Protein AF-A0A3D4MC97-F1 (afdb_monomer_lite)

Radius of gyration: 15.09 Å; chains: 1; bounding box: 29×41×31 Å

pLDDT: mean 82.02, std 12.69, range [55.81, 95.81]

Structure (mmCIF, N/CA/C/O backbone):
data_AF-A0A3D4MC97-F1
#
_entry.id   AF-A0A3D4MC97-F1
#
loop_
_atom_site.group_PDB
_atom_site.id
_atom_site.type_symbol
_atom_site.label_atom_id
_atom_site.label_alt_id
_atom_site.label_comp_id
_atom_site.label_asym_id
_atom_site.label_entity_id
_atom_site.label_seq_id
_atom_site.pdbx_PDB_ins_code
_atom_site.Cartn_x
_atom_site.Cartn_y
_atom_site.Cartn_z
_atom_site.occupancy
_atom_site.B_iso_or_equiv
_atom_site.auth_seq_id
_atom_site.auth_comp_id
_atom_site.auth_asym_id
_atom_site.auth_atom_id
_atom_site.pdbx_PDB_model_num
ATOM 1 N N . GLU A 1 1 ? 12.240 -28.479 -0.187 1.00 56.31 1 GLU A N 1
ATOM 2 C CA . GLU A 1 1 ? 12.415 -27.039 -0.464 1.00 56.31 1 GLU A CA 1
ATOM 3 C C . GLU A 1 1 ? 12.140 -26.794 -1.942 1.00 56.31 1 GLU A C 1
ATOM 5 O O . GLU A 1 1 ? 12.458 -27.686 -2.728 1.00 56.31 1 GLU A O 1
ATOM 10 N N . PRO A 1 2 ? 11.486 -25.686 -2.327 1.00 68.50 2 PRO A N 1
ATOM 11 C CA . PRO A 1 2 ? 11.224 -25.397 -3.732 1.00 68.50 2 PRO A CA 1
ATOM 12 C C . PRO A 1 2 ? 12.531 -25.062 -4.464 1.00 68.50 2 PRO A C 1
ATOM 14 O O . PRO A 1 2 ? 13.399 -24.385 -3.923 1.00 68.50 2 PRO A O 1
ATOM 17 N N . ILE A 1 3 ? 12.672 -25.582 -5.686 1.00 85.38 3 ILE A N 1
ATOM 18 C CA . ILE A 1 3 ? 13.900 -25.497 -6.499 1.00 85.38 3 ILE A CA 1
ATOM 19 C C . ILE A 1 3 ? 13.871 -24.262 -7.424 1.00 85.38 3 ILE A C 1
ATOM 21 O O . ILE A 1 3 ? 14.921 -23.799 -7.862 1.00 85.38 3 ILE A O 1
ATOM 25 N N . MET A 1 4 ? 12.682 -23.724 -7.725 1.00 83.62 4 MET A N 1
ATOM 26 C CA . MET A 1 4 ? 12.492 -22.595 -8.641 1.00 83.62 4 MET A CA 1
ATOM 27 C C . MET A 1 4 ? 11.110 -21.954 -8.458 1.00 83.62 4 MET A C 1
ATOM 29 O O . MET A 1 4 ? 10.129 -22.665 -8.239 1.00 83.62 4 MET A O 1
ATOM 33 N N . GLU A 1 5 ? 11.041 -20.632 -8.608 1.00 74.81 5 GLU A N 1
ATOM 34 C CA . GLU A 1 5 ? 9.808 -19.843 -8.681 1.00 74.81 5 GLU A CA 1
ATOM 35 C C . GLU A 1 5 ? 9.832 -19.029 -9.984 1.00 74.81 5 GLU A C 1
ATOM 37 O O . GLU A 1 5 ? 10.861 -18.453 -10.339 1.00 74.81 5 GLU A O 1
ATOM 42 N N . ILE A 1 6 ? 8.730 -19.054 -10.738 1.00 80.88 6 ILE A N 1
ATOM 43 C CA . ILE A 1 6 ? 8.588 -18.340 -12.014 1.00 80.88 6 ILE A CA 1
ATOM 44 C C . ILE A 1 6 ? 7.695 -17.132 -11.762 1.00 80.88 6 ILE A C 1
ATOM 46 O O . ILE A 1 6 ? 6.535 -17.300 -11.388 1.00 80.88 6 ILE A O 1
ATOM 50 N N . VAL A 1 7 ? 8.232 -15.937 -12.004 1.00 75.88 7 VAL A N 1
ATOM 51 C CA . VAL A 1 7 ? 7.504 -14.673 -11.866 1.00 75.88 7 VAL A CA 1
ATOM 52 C C . VAL A 1 7 ? 7.091 -14.179 -13.264 1.00 75.88 7 VAL A C 1
ATOM 54 O O . VAL A 1 7 ? 7.916 -14.233 -14.185 1.00 75.88 7 VAL A O 1
ATOM 57 N N . PRO A 1 8 ? 5.822 -13.788 -13.480 1.00 70.38 8 PRO A N 1
ATOM 58 C CA . PRO A 1 8 ? 5.360 -13.262 -14.762 1.00 70.38 8 PRO A CA 1
ATOM 59 C C . PRO A 1 8 ? 6.092 -11.966 -15.150 1.00 70.38 8 PRO A C 1
ATOM 61 O O . PRO A 1 8 ? 6.515 -11.187 -14.312 1.00 70.38 8 PRO A O 1
ATOM 64 N N . VAL A 1 9 ? 6.251 -11.728 -16.455 1.00 66.31 9 VAL A N 1
ATOM 65 C CA . VAL A 1 9 ? 6.980 -10.551 -16.979 1.00 66.31 9 VAL A CA 1
ATOM 66 C C . VAL A 1 9 ? 6.180 -9.250 -16.788 1.00 66.31 9 VAL A C 1
ATOM 68 O O . VAL A 1 9 ? 6.761 -8.169 -16.709 1.00 66.31 9 VAL A O 1
ATOM 71 N N . ASP A 1 10 ? 4.856 -9.363 -16.668 1.00 62.69 10 ASP A N 1
ATOM 72 C CA . ASP A 1 10 ? 3.924 -8.254 -16.450 1.00 62.69 10 ASP A CA 1
ATOM 73 C C . ASP A 1 10 ? 3.731 -7.984 -14.950 1.00 62.69 10 ASP A C 1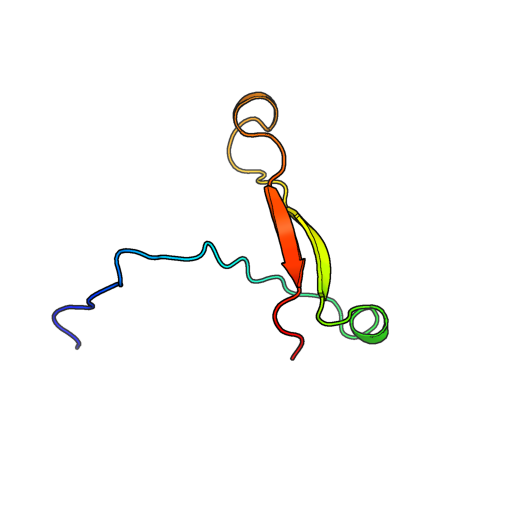
ATOM 75 O O . ASP A 1 10 ? 2.613 -8.002 -14.430 1.00 62.69 10 ASP A O 1
ATOM 79 N N . ASP A 1 11 ? 4.829 -7.772 -14.230 1.00 60.12 11 ASP A N 1
ATOM 80 C CA . ASP A 1 11 ? 4.751 -7.471 -12.806 1.00 60.12 11 ASP A CA 1
ATOM 81 C C . ASP A 1 11 ? 4.212 -6.054 -12.600 1.00 60.12 11 ASP A C 1
ATOM 83 O O . ASP A 1 11 ? 4.886 -5.039 -12.809 1.00 60.12 11 ASP A O 1
ATOM 87 N N . LEU A 1 12 ? 2.958 -5.979 -12.154 1.00 68.38 12 LEU A N 1
ATOM 88 C CA . LEU A 1 12 ? 2.440 -4.777 -11.522 1.00 68.38 12 LEU A CA 1
ATOM 89 C C . LEU A 1 12 ? 3.224 -4.571 -10.229 1.00 68.38 12 LEU A C 1
ATOM 91 O O . LEU A 1 12 ? 3.244 -5.440 -9.359 1.00 68.38 12 LEU A O 1
ATOM 95 N N . LEU A 1 13 ? 3.853 -3.407 -10.081 1.00 78.44 13 LEU A N 1
ATOM 96 C CA . LEU A 1 13 ? 4.504 -3.063 -8.826 1.00 78.44 13 LEU A CA 1
ATOM 97 C C . LEU A 1 13 ? 3.440 -2.931 -7.728 1.00 78.44 13 LEU A C 1
ATOM 99 O O . LEU A 1 13 ? 2.671 -1.967 -7.707 1.00 78.44 13 LEU A O 1
ATOM 103 N N . VAL A 1 14 ? 3.414 -3.892 -6.808 1.00 85.25 14 VAL A N 1
ATOM 104 C CA . VAL A 1 14 ? 2.542 -3.873 -5.632 1.00 85.25 14 VAL A CA 1
ATOM 105 C C . VAL A 1 14 ? 3.328 -3.354 -4.436 1.00 85.25 14 VAL A C 1
ATOM 107 O O . VAL A 1 14 ? 4.451 -3.780 -4.172 1.00 85.25 14 VAL A O 1
ATOM 110 N N . VAL A 1 15 ? 2.730 -2.416 -3.704 1.00 88.12 15 VAL A N 1
ATOM 111 C CA . VAL A 1 15 ? 3.284 -1.884 -2.458 1.00 88.12 15 VAL A CA 1
ATOM 112 C C . VAL A 1 15 ? 2.368 -2.296 -1.318 1.00 88.12 15 VAL A C 1
ATOM 114 O O . VAL A 1 15 ? 1.228 -1.842 -1.241 1.00 88.12 15 VAL A O 1
ATOM 117 N N . GLU A 1 16 ? 2.882 -3.121 -0.413 1.00 90.38 16 GLU A N 1
ATOM 118 C CA . GLU A 1 16 ? 2.194 -3.462 0.829 1.00 90.38 16 GLU A CA 1
ATOM 119 C C . GLU A 1 16 ? 2.551 -2.461 1.929 1.00 90.38 16 GLU A C 1
ATOM 121 O O . GLU A 1 16 ? 3.722 -2.166 2.184 1.00 90.38 16 GLU A O 1
ATOM 126 N N . ALA A 1 17 ? 1.533 -1.940 2.611 1.00 90.62 17 ALA A N 1
ATOM 127 C CA . ALA A 1 17 ? 1.698 -1.001 3.710 1.00 90.62 17 ALA A CA 1
ATOM 128 C C . ALA A 1 17 ? 0.931 -1.480 4.941 1.00 90.62 17 ALA A C 1
ATOM 130 O O . ALA A 1 17 ? -0.206 -1.936 4.849 1.00 90.62 17 ALA A O 1
ATOM 131 N N . ARG A 1 18 ? 1.547 -1.335 6.117 1.00 92.12 18 ARG A N 1
ATOM 132 C CA . ARG A 1 18 ? 0.890 -1.605 7.399 1.00 92.12 18 ARG A CA 1
ATOM 133 C C . ARG A 1 18 ? 0.341 -0.320 7.978 1.00 92.12 18 ARG A C 1
ATOM 135 O O . ARG A 1 18 ? 1.053 0.678 8.079 1.00 92.12 18 ARG A O 1
ATOM 142 N N . ILE A 1 19 ? -0.913 -0.374 8.395 1.00 91.25 19 ILE A N 1
ATOM 143 C CA . ILE A 1 19 ? -1.652 0.781 8.892 1.00 91.25 19 ILE A CA 1
ATOM 144 C C . ILE A 1 19 ? -2.201 0.438 10.268 1.00 91.25 19 ILE A C 1
ATOM 146 O O . ILE A 1 19 ? -2.486 -0.720 10.577 1.00 91.25 19 ILE A O 1
ATOM 150 N N . LYS A 1 20 ? -2.285 1.443 11.140 1.00 94.25 20 LYS A N 1
ATOM 151 C CA . LYS A 1 20 ? -2.853 1.245 12.469 1.00 94.25 20 LYS A CA 1
ATOM 152 C C . LYS A 1 20 ? -4.344 0.910 12.332 1.00 94.25 20 LYS A C 1
ATOM 154 O O . LYS A 1 20 ? -5.028 1.571 11.552 1.00 94.25 20 LYS A O 1
ATOM 159 N N . PRO A 1 21 ? -4.884 -0.025 13.133 1.00 91.44 21 PRO A N 1
ATOM 160 C CA . PRO A 1 21 ? -6.312 -0.347 13.100 1.00 91.44 21 PRO A CA 1
ATOM 161 C C . PRO A 1 21 ? -7.238 0.854 13.351 1.00 91.44 21 PRO A C 1
ATOM 163 O O . PRO A 1 21 ? -8.372 0.853 12.894 1.00 91.44 21 PRO A O 1
ATOM 166 N N . SER A 1 22 ? -6.767 1.896 14.046 1.00 93.81 22 SER A N 1
ATOM 167 C CA . SER A 1 22 ? -7.520 3.145 14.234 1.00 93.81 22 SER A CA 1
ATOM 168 C C . SER A 1 22 ? -7.743 3.926 12.938 1.00 93.81 22 SER A C 1
ATOM 170 O O . SER A 1 22 ? -8.708 4.678 12.837 1.00 93.81 22 SER A O 1
ATOM 172 N N . ASP A 1 23 ? -6.854 3.750 11.961 1.00 91.75 23 ASP A N 1
ATOM 173 C CA . ASP A 1 23 ? -6.773 4.596 10.773 1.00 91.75 23 ASP A CA 1
ATOM 174 C C . ASP A 1 23 ? -7.333 3.875 9.532 1.00 91.75 23 ASP A C 1
ATOM 176 O O . ASP A 1 23 ? -7.687 4.523 8.547 1.00 91.75 23 ASP A O 1
ATOM 180 N N . ILE A 1 24 ? -7.479 2.542 9.587 1.00 90.00 24 ILE A N 1
ATOM 181 C CA . ILE A 1 24 ? -7.962 1.714 8.467 1.00 90.00 24 ILE A CA 1
ATOM 182 C C . ILE A 1 24 ? -9.382 2.091 8.016 1.00 90.00 24 ILE A C 1
ATOM 184 O O . ILE A 1 24 ? -9.687 2.012 6.831 1.00 90.00 24 ILE A O 1
ATOM 188 N N . ALA A 1 25 ? -10.230 2.581 8.929 1.00 90.38 25 ALA A N 1
ATOM 189 C CA . ALA A 1 25 ? -11.613 2.967 8.634 1.00 90.38 25 ALA A CA 1
ATOM 190 C C . ALA A 1 25 ? -11.734 4.128 7.626 1.00 90.38 25 ALA A C 1
ATOM 192 O O . ALA A 1 25 ? -12.799 4.339 7.049 1.00 90.38 25 ALA A O 1
ATOM 193 N N . PHE A 1 26 ? -10.658 4.889 7.408 1.00 90.94 26 PHE A N 1
ATOM 194 C CA . PHE A 1 26 ? -10.626 6.005 6.460 1.00 90.94 26 PHE A CA 1
ATOM 195 C C . PHE A 1 26 ? -10.082 5.608 5.081 1.00 90.94 26 PHE A C 1
ATOM 197 O O . PHE 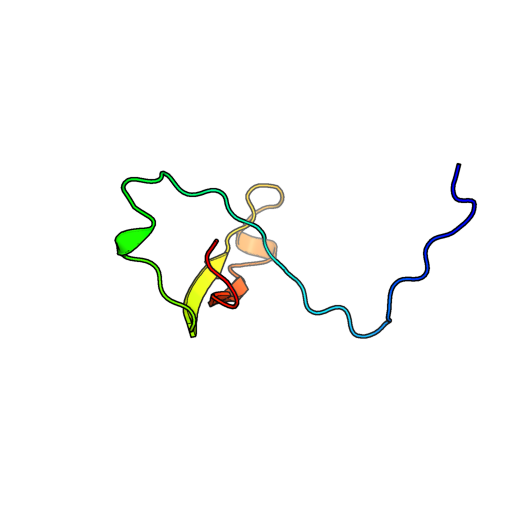A 1 26 ? -10.026 6.443 4.171 1.00 90.94 26 PHE A O 1
ATOM 204 N N . ILE A 1 27 ? -9.691 4.343 4.914 1.00 93.12 27 ILE A N 1
ATOM 205 C CA . ILE A 1 27 ? -9.047 3.840 3.708 1.00 93.12 27 ILE A CA 1
ATOM 206 C C . ILE A 1 27 ? -10.031 3.001 2.915 1.00 93.12 27 ILE A C 1
ATOM 208 O O . ILE A 1 27 ? -10.719 2.139 3.449 1.00 93.12 27 ILE A O 1
ATOM 212 N N . ASN A 1 28 ? -10.100 3.274 1.619 1.00 94.31 28 ASN A N 1
ATOM 213 C CA . ASN A 1 28 ? -11.037 2.635 0.715 1.00 94.31 28 ASN A CA 1
ATOM 214 C C . ASN A 1 28 ? -10.323 2.197 -0.555 1.00 94.31 28 ASN A C 1
ATOM 216 O O . ASN A 1 28 ? -9.465 2.915 -1.084 1.00 94.31 28 ASN A O 1
ATOM 220 N N . VAL A 1 29 ? -10.747 1.050 -1.085 1.00 95.31 29 VAL A N 1
ATOM 221 C CA . VAL A 1 29 ? -10.317 0.595 -2.404 1.00 95.31 29 VAL A CA 1
ATOM 222 C C . VAL A 1 29 ? -10.611 1.691 -3.420 1.00 95.31 29 VAL A C 1
ATOM 224 O O . VAL A 1 29 ? -11.704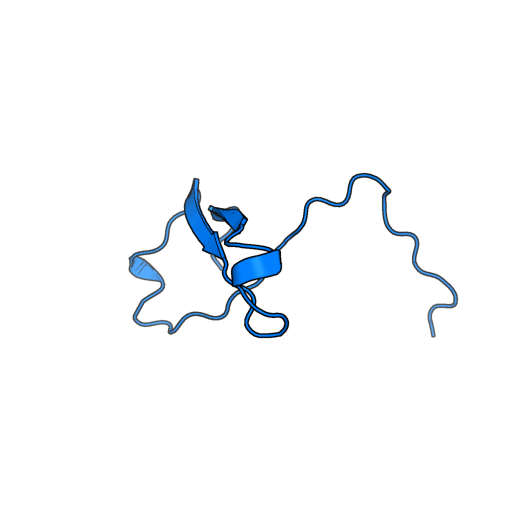 2.247 -3.514 1.00 95.31 29 VAL A O 1
ATOM 227 N N . GLY A 1 30 ? -9.583 2.017 -4.179 1.00 94.62 30 GLY A N 1
ATOM 228 C CA . GLY A 1 30 ? -9.618 2.995 -5.233 1.00 94.62 30 GLY A CA 1
ATOM 229 C C . GLY A 1 30 ? -9.179 4.409 -4.873 1.00 94.62 30 GLY A C 1
ATOM 230 O O . GLY A 1 30 ? -9.127 5.258 -5.765 1.00 94.62 30 GLY A O 1
ATOM 231 N N . GLN A 1 31 ? -8.812 4.664 -3.620 1.00 95.62 31 GLN A N 1
ATOM 232 C CA . GLN A 1 31 ? -8.201 5.932 -3.232 1.00 95.62 31 GLN A CA 1
ATOM 233 C C . GLN A 1 31 ? -6.830 6.126 -3.890 1.00 95.62 31 GLN A C 1
ATOM 235 O O . GLN A 1 31 ? -6.071 5.171 -4.067 1.00 95.62 31 GLN A O 1
ATOM 240 N N . LYS A 1 32 ? -6.509 7.380 -4.237 1.00 95.81 32 LYS A N 1
ATOM 241 C CA . LYS A 1 32 ? -5.183 7.759 -4.741 1.00 95.81 32 LYS A CA 1
ATOM 242 C C . LYS A 1 32 ? -4.150 7.580 -3.627 1.00 95.81 32 LYS A C 1
ATOM 244 O O . LYS A 1 32 ? -4.330 8.098 -2.529 1.00 95.81 32 LYS A O 1
ATOM 249 N N . ALA A 1 33 ? -3.061 6.896 -3.944 1.00 93.69 33 ALA A N 1
ATOM 250 C CA . ALA A 1 33 ? -1.911 6.704 -3.077 1.00 93.69 33 ALA A CA 1
ATOM 251 C C . ALA A 1 33 ? -0.676 7.376 -3.688 1.00 93.69 33 ALA A C 1
ATOM 253 O O . ALA A 1 33 ? -0.521 7.432 -4.909 1.00 93.69 33 ALA A O 1
ATOM 254 N N . VAL A 1 34 ? 0.202 7.892 -2.831 1.00 91.94 34 VAL A N 1
ATOM 255 C CA . VAL A 1 34 ? 1.500 8.448 -3.226 1.00 91.94 34 VAL A CA 1
ATOM 256 C C . VAL A 1 34 ? 2.566 7.772 -2.378 1.00 91.94 34 VAL A C 1
ATOM 258 O O . VAL A 1 34 ? 2.598 7.952 -1.162 1.00 91.94 34 VAL A O 1
ATOM 261 N N . VAL A 1 35 ? 3.433 6.993 -3.017 1.00 88.19 35 VAL A N 1
ATOM 262 C CA . VAL A 1 35 ? 4.495 6.231 -2.358 1.00 88.19 35 VAL A CA 1
ATOM 263 C C . VAL A 1 35 ? 5.822 6.955 -2.546 1.00 88.19 35 VAL A C 1
ATOM 265 O O . VAL A 1 35 ? 6.165 7.382 -3.648 1.00 88.19 35 VAL A O 1
ATOM 268 N N . ARG A 1 36 ? 6.576 7.111 -1.456 1.00 85.50 36 ARG A N 1
ATOM 269 C CA . ARG A 1 36 ? 7.916 7.712 -1.455 1.00 85.50 36 ARG A CA 1
ATOM 270 C C . ARG A 1 36 ? 8.896 6.703 -0.875 1.00 85.50 36 ARG A C 1
ATOM 272 O O . ARG A 1 36 ? 8.674 6.212 0.229 1.00 85.50 36 ARG A O 1
ATOM 279 N N . LEU A 1 37 ? 9.960 6.400 -1.611 1.00 79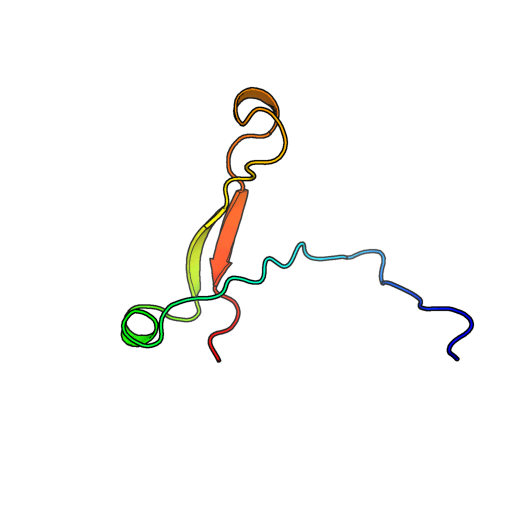.50 37 LEU A N 1
ATOM 280 C CA . LEU A 1 37 ? 11.006 5.488 -1.157 1.00 79.50 37 LEU A CA 1
ATOM 281 C C . LEU A 1 37 ? 12.039 6.265 -0.338 1.00 79.50 37 LEU A C 1
ATOM 283 O O . LEU A 1 37 ? 12.469 7.343 -0.738 1.00 79.50 37 LEU A O 1
ATOM 287 N N . SER A 1 38 ? 12.427 5.728 0.817 1.00 73.75 38 SER A N 1
ATOM 288 C CA . SER A 1 38 ? 13.439 6.332 1.694 1.00 73.75 38 SER A CA 1
ATOM 289 C C . SER A 1 38 ? 14.872 5.909 1.352 1.00 73.75 38 SER A C 1
ATOM 291 O O . SER A 1 38 ? 15.814 6.519 1.850 1.00 73.75 38 SER A O 1
ATOM 293 N N . SER A 1 39 ? 15.051 4.868 0.530 1.00 60.41 39 SER A N 1
ATOM 294 C CA . SER A 1 39 ? 16.328 4.150 0.377 1.00 60.41 39 SER A CA 1
ATOM 295 C C . SER A 1 39 ? 17.264 4.677 -0.715 1.00 60.41 39 SER A C 1
ATOM 297 O O . SER A 1 39 ? 18.398 4.222 -0.800 1.00 60.41 39 SER A O 1
ATOM 299 N N . TYR A 1 40 ? 16.833 5.634 -1.531 1.00 55.81 4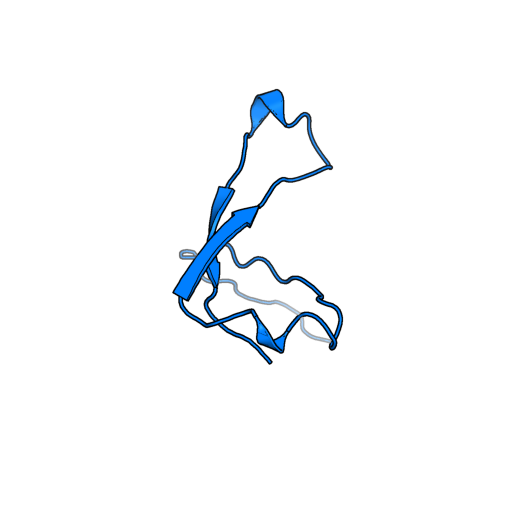0 TYR A N 1
ATOM 300 C CA . TYR A 1 40 ? 17.665 6.345 -2.503 1.00 55.81 40 TYR A CA 1
ATOM 301 C C . TYR A 1 40 ? 17.151 7.783 -2.573 1.00 55.81 40 TYR A C 1
ATOM 303 O O . TYR A 1 40 ? 15.956 7.996 -2.373 1.00 55.81 40 TYR A O 1
ATOM 311 N N . ASP A 1 41 ? 18.036 8.761 -2.788 1.00 58.59 41 ASP A N 1
ATOM 312 C CA . ASP A 1 41 ? 17.685 10.187 -2.795 1.00 58.59 41 ASP A CA 1
ATOM 313 C C . ASP A 1 41 ? 16.384 10.425 -3.585 1.00 58.59 41 ASP A C 1
ATOM 315 O O . ASP A 1 41 ? 16.292 10.114 -4.777 1.00 58.59 41 ASP A O 1
ATOM 319 N N . PHE A 1 42 ? 15.358 10.943 -2.902 1.00 58.91 42 PHE A N 1
ATOM 320 C CA . PHE A 1 42 ? 14.034 11.190 -3.478 1.00 58.91 42 PHE A CA 1
ATOM 321 C C . PHE A 1 42 ? 14.099 12.148 -4.678 1.00 58.91 42 PHE A C 1
ATOM 323 O O . PHE A 1 42 ? 13.186 12.160 -5.501 1.00 58.91 42 PHE A O 1
ATOM 330 N N . SER A 1 43 ? 15.180 12.926 -4.794 1.00 61.91 43 SER A N 1
ATOM 331 C CA . SER A 1 43 ? 15.459 13.815 -5.922 1.00 61.91 43 SER A CA 1
ATOM 332 C C . SER A 1 43 ? 15.714 13.051 -7.226 1.00 61.91 43 SER A C 1
ATOM 334 O O . SER A 1 43 ? 15.558 13.625 -8.299 1.00 61.91 43 SER A O 1
ATOM 336 N N . VAL A 1 44 ? 16.096 11.769 -7.149 1.00 64.25 44 VAL A N 1
ATOM 337 C CA . VAL A 1 44 ? 16.447 10.940 -8.315 1.00 64.25 44 VAL A CA 1
ATOM 338 C C . VAL A 1 44 ? 15.242 10.163 -8.853 1.00 64.25 44 VAL A C 1
ATOM 340 O O . VAL A 1 44 ? 15.074 10.079 -10.065 1.00 64.25 44 VAL A O 1
ATOM 343 N N . TYR A 1 45 ? 14.389 9.621 -7.976 1.00 64.69 45 TYR A N 1
ATOM 344 C CA . TYR A 1 45 ? 13.281 8.735 -8.379 1.00 64.69 45 TYR A CA 1
ATOM 345 C C . TYR A 1 45 ? 11.877 9.320 -8.149 1.00 64.69 45 TYR A C 1
ATOM 347 O O . TYR A 1 45 ? 10.908 8.822 -8.719 1.00 64.69 45 TYR A O 1
ATOM 355 N N . GLY A 1 46 ? 11.744 10.390 -7.357 1.00 72.00 46 GLY A N 1
ATOM 356 C CA . GLY A 1 46 ? 10.463 11.050 -7.110 1.00 72.00 46 GLY A CA 1
ATOM 357 C C . GLY A 1 46 ? 9.476 10.222 -6.278 1.00 72.00 46 GLY A C 1
ATOM 358 O O . GLY A 1 46 ? 9.854 9.379 -5.464 1.00 72.00 46 GLY A O 1
ATOM 359 N N . SER A 1 47 ? 8.182 10.508 -6.444 1.00 82.25 47 SER A N 1
ATOM 360 C CA . SER A 1 47 ? 7.089 9.752 -5.825 1.00 82.25 47 SER A CA 1
ATOM 361 C C . SER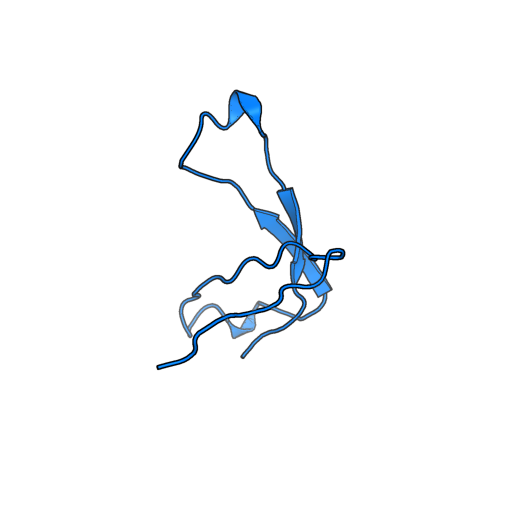 A 1 47 ? 6.358 8.908 -6.857 1.00 82.25 47 SER A C 1
ATOM 363 O O . SER A 1 47 ? 6.090 9.382 -7.959 1.00 82.25 47 SER A O 1
ATOM 365 N N . MET A 1 48 ? 5.957 7.705 -6.468 1.00 86.50 48 MET A N 1
ATOM 366 C CA . MET A 1 48 ? 5.139 6.832 -7.299 1.00 86.50 48 MET A CA 1
ATOM 367 C C . MET A 1 48 ? 3.666 7.098 -7.006 1.00 86.50 48 MET A C 1
ATOM 369 O O . MET A 1 48 ? 3.241 7.049 -5.849 1.00 86.50 48 MET A O 1
ATOM 373 N N . GLU A 1 49 ? 2.887 7.400 -8.040 1.00 90.31 49 GLU A N 1
ATOM 374 C CA . GLU A 1 49 ? 1.434 7.457 -7.914 1.00 90.31 49 GLU A CA 1
ATOM 375 C C . GLU A 1 49 ? 0.848 6.051 -8.030 1.00 90.31 49 GLU A C 1
ATOM 377 O O . GLU A 1 49 ? 1.282 5.247 -8.852 1.00 90.31 49 GLU A O 1
ATOM 382 N N . GLY A 1 50 ? -0.156 5.763 -7.212 1.00 91.62 50 GLY A N 1
ATOM 383 C CA . GLY A 1 50 ? -0.843 4.483 -7.207 1.00 91.62 50 GLY A CA 1
ATOM 384 C C . GLY A 1 50 ? -2.290 4.617 -6.766 1.00 91.62 50 GLY A C 1
ATOM 385 O O . GLY A 1 50 ? -2.797 5.710 -6.491 1.00 91.62 50 GLY A O 1
ATOM 386 N N . LYS A 1 51 ? -2.967 3.478 -6.693 1.00 95.06 51 LYS A N 1
ATOM 387 C CA . LYS A 1 51 ? -4.354 3.369 -6.258 1.00 95.06 51 LYS A CA 1
ATOM 388 C C . LYS A 1 51 ? -4.462 2.198 -5.292 1.00 95.06 51 LYS A C 1
ATOM 390 O O . LYS A 1 51 ? -3.878 1.154 -5.554 1.00 95.06 51 LYS A O 1
ATOM 395 N N . VAL A 1 52 ? -5.195 2.369 -4.195 1.00 94.81 52 VAL A N 1
ATOM 396 C CA . VAL A 1 52 ? -5.439 1.278 -3.241 1.00 94.81 52 VAL A CA 1
ATOM 397 C C . VAL A 1 52 ? -6.220 0.178 -3.954 1.00 94.81 52 VAL A C 1
ATOM 399 O O . VAL A 1 52 ? -7.323 0.428 -4.441 1.00 94.81 52 VAL A O 1
ATOM 402 N N . THR A 1 53 ? -5.647 -1.016 -4.045 1.00 94.00 53 THR A N 1
ATOM 403 C CA . THR A 1 53 ? -6.269 -2.175 -4.701 1.00 94.00 53 THR A CA 1
ATOM 404 C C . THR A 1 53 ? -7.023 -3.060 -3.716 1.00 94.00 53 THR A C 1
ATOM 406 O O . THR A 1 53 ? -8.051 -3.620 -4.082 1.00 94.00 53 THR A O 1
ATOM 409 N N . GLU A 1 54 ? -6.563 -3.133 -2.466 1.00 92.56 54 GLU A N 1
ATOM 410 C CA . GLU A 1 54 ? -7.112 -4.001 -1.425 1.00 92.56 54 GLU A CA 1
ATOM 411 C C . GLU A 1 54 ? -6.936 -3.373 -0.031 1.00 92.56 54 GLU A C 1
ATOM 413 O O . GLU A 1 54 ? -5.997 -2.608 0.199 1.00 92.56 54 GLU A O 1
ATOM 418 N N . VAL A 1 55 ? -7.864 -3.674 0.884 1.00 91.25 55 VAL A N 1
ATOM 419 C CA . VAL A 1 55 ? -7.814 -3.324 2.314 1.00 91.25 55 VAL A CA 1
ATOM 420 C C . VAL A 1 55 ? -8.291 -4.553 3.088 1.00 91.25 55 VAL A C 1
ATOM 422 O O . VAL A 1 55 ? -9.405 -5.016 2.838 1.00 91.25 55 VAL A O 1
ATOM 425 N N . GLY A 1 56 ? -7.470 -5.076 4.000 1.00 84.81 56 GLY A N 1
ATOM 426 C CA . GLY A 1 56 ? -7.728 -6.314 4.745 1.00 84.81 56 GLY A CA 1
ATOM 427 C C . GLY A 1 56 ? -7.119 -6.317 6.137 1.00 84.81 56 GLY A C 1
ATOM 428 O O . GLY A 1 56 ? -6.296 -5.417 6.427 1.00 84.81 56 GLY A O 1
#

Foldseek 3Di:
DDPDDDDDPPDDDDDDDDDDPVCLVVDDFFDKDWAQDPPDPCVVVPIDIDTRHDRD

Secondary structure (DSSP, 8-state):
--S-----SS----------TTTGGG--TT-EEEEE-SSS-HHHH-EEEEE-----

Sequence (56 aa):
EPIMEIVPVDDLLVVEARIKPSDIAFINVGQKAVVRLSSYDFSVYGSMEGKVTEVG